Protein AF-A0ABD4L490-F1 (afdb_monomer)

Organism: NCBI:txid77098

Mean predicted aligned error: 10.08 Å

Structure (mmCIF, N/CA/C/O backbone):
data_AF-A0ABD4L490-F1
#
_entry.id   AF-A0ABD4L490-F1
#
loop_
_atom_site.group_PDB
_atom_site.id
_atom_site.type_symbol
_atom_site.label_atom_id
_atom_site.label_alt_id
_atom_site.label_comp_id
_atom_site.label_asym_id
_atom_site.label_entity_id
_atom_site.label_seq_id
_atom_site.pdbx_PDB_ins_code
_atom_site.Cartn_x
_atom_site.Cartn_y
_atom_site.Cartn_z
_atom_site.occupancy
_atom_site.B_iso_or_equiv
_atom_site.auth_seq_id
_atom_site.auth_comp_id
_atom_site.auth_asym_id
_atom_site.auth_atom_id
_atom_site.pdbx_PDB_model_num
ATOM 1 N N . MET A 1 1 ? -3.419 -14.027 -17.898 1.00 67.56 1 MET A N 1
ATOM 2 C CA . MET A 1 1 ? -4.592 -13.715 -17.055 1.00 67.56 1 MET A CA 1
ATOM 3 C C . MET A 1 1 ? -4.799 -12.219 -17.088 1.00 67.56 1 MET A C 1
ATOM 5 O O . MET A 1 1 ? -3.826 -11.501 -16.887 1.00 67.56 1 MET A O 1
ATOM 9 N N . THR A 1 2 ? -6.013 -11.773 -17.389 1.00 82.81 2 THR A N 1
ATOM 10 C CA . THR A 1 2 ? -6.328 -10.346 -17.516 1.00 82.81 2 THR A CA 1
ATOM 11 C C . THR A 1 2 ? -7.061 -9.902 -16.261 1.00 82.81 2 THR A C 1
ATOM 13 O O . THR A 1 2 ? -8.016 -10.552 -15.841 1.00 82.81 2 THR A O 1
ATOM 16 N N . TYR A 1 3 ? -6.612 -8.808 -15.656 1.00 85.75 3 TYR A N 1
ATOM 17 C CA . TYR A 1 3 ? -7.205 -8.270 -14.436 1.00 85.75 3 TYR A CA 1
ATOM 18 C C . TYR A 1 3 ? -7.864 -6.930 -14.720 1.00 85.75 3 TYR A C 1
ATOM 20 O O . TYR A 1 3 ? -7.356 -6.134 -15.509 1.00 85.75 3 TYR A O 1
ATOM 28 N N . ARG A 1 4 ? -8.981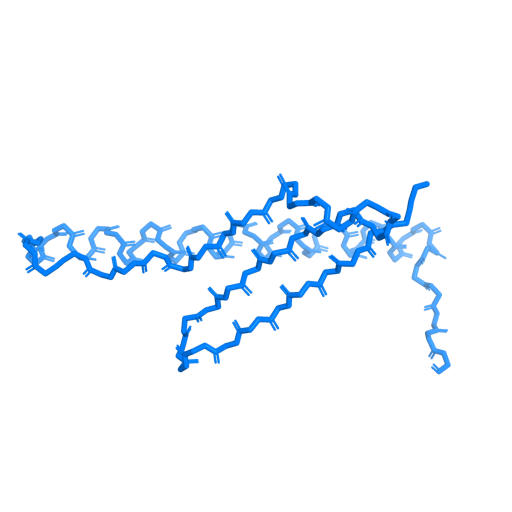 -6.677 -14.040 1.00 85.81 4 ARG A N 1
ATOM 29 C CA . ARG A 1 4 ? -9.611 -5.363 -13.983 1.00 85.81 4 ARG A CA 1
ATOM 30 C C . ARG A 1 4 ? -9.381 -4.777 -12.599 1.00 85.81 4 ARG A C 1
ATOM 32 O O . ARG A 1 4 ? -9.781 -5.374 -11.601 1.00 85.81 4 ARG A O 1
ATOM 39 N N . ILE A 1 5 ? -8.739 -3.616 -12.557 1.00 89.06 5 ILE A N 1
ATOM 40 C CA . ILE A 1 5 ? -8.520 -2.861 -11.325 1.00 89.06 5 ILE A CA 1
ATOM 41 C C . ILE A 1 5 ? -9.586 -1.771 -11.274 1.00 89.06 5 ILE A C 1
ATOM 43 O O . ILE A 1 5 ? -9.617 -0.891 -12.132 1.00 89.06 5 ILE A O 1
ATOM 47 N N . ASN A 1 6 ? -10.472 -1.847 -10.287 1.00 85.50 6 ASN A N 1
ATOM 48 C CA . ASN A 1 6 ? -11.430 -0.793 -9.992 1.00 85.50 6 ASN A CA 1
ATOM 49 C C . ASN A 1 6 ? -10.905 -0.010 -8.786 1.00 85.50 6 ASN A C 1
ATOM 51 O O . ASN A 1 6 ? -10.746 -0.567 -7.699 1.00 85.50 6 ASN A O 1
ATOM 55 N N . THR A 1 7 ? -10.639 1.276 -8.975 1.00 87.56 7 THR A N 1
ATOM 56 C CA . THR A 1 7 ? -10.296 2.197 -7.891 1.00 87.56 7 THR A CA 1
ATOM 57 C C . THR A 1 7 ? -11.414 3.213 -7.721 1.00 87.56 7 THR A C 1
ATOM 59 O O . THR A 1 7 ? -12.025 3.661 -8.691 1.00 87.56 7 THR A O 1
ATOM 62 N N . GLY A 1 8 ? -11.716 3.554 -6.474 1.00 85.56 8 GLY A N 1
ATOM 63 C CA . GLY A 1 8 ? -12.732 4.545 -6.144 1.00 85.56 8 GLY A CA 1
ATOM 64 C C . GLY A 1 8 ? -12.275 5.416 -4.989 1.00 85.56 8 GLY A C 1
ATOM 65 O O . GLY A 1 8 ? -11.703 4.916 -4.023 1.00 85.56 8 GLY A O 1
ATOM 66 N N . LEU A 1 9 ? -12.550 6.714 -5.074 1.00 79.19 9 LEU A N 1
ATOM 67 C CA . LEU A 1 9 ? -12.341 7.663 -3.984 1.00 79.19 9 LEU A CA 1
ATOM 68 C C . LEU A 1 9 ? -13.711 8.036 -3.407 1.00 79.19 9 LEU A C 1
ATOM 70 O O . LEU A 1 9 ? -14.511 8.685 -4.081 1.00 79.19 9 LEU A O 1
ATOM 74 N N . ARG A 1 10 ? -14.006 7.622 -2.168 1.00 73.88 10 ARG A N 1
ATOM 75 C CA . ARG A 1 10 ? -15.151 8.150 -1.405 1.00 73.88 10 ARG A CA 1
ATOM 76 C C . ARG A 1 10 ? -14.635 9.222 -0.451 1.00 73.88 10 ARG A C 1
ATOM 78 O O . ARG A 1 10 ? -14.256 8.928 0.680 1.00 73.88 10 ARG A O 1
ATOM 85 N N . GLY A 1 11 ? -14.586 10.465 -0.926 1.00 77.81 11 GLY A N 1
ATOM 86 C CA . GLY A 1 11 ? -13.910 11.548 -0.207 1.00 77.81 11 GLY A CA 1
ATOM 87 C C . GLY A 1 11 ? -12.398 11.309 -0.168 1.00 77.81 11 GLY A C 1
ATOM 88 O O . GLY A 1 11 ? -11.801 11.038 -1.205 1.00 77.81 11 GLY A O 1
ATOM 89 N N . ALA A 1 12 ? -11.793 11.367 1.022 1.00 71.38 12 ALA A N 1
ATOM 90 C CA . ALA A 1 12 ? -10.363 11.100 1.222 1.00 71.38 12 ALA A CA 1
ATOM 91 C C . ALA A 1 12 ? -10.009 9.601 1.313 1.00 71.38 12 ALA A C 1
ATOM 93 O O . ALA A 1 12 ? -8.831 9.256 1.361 1.00 71.38 12 ALA A O 1
ATOM 94 N N . ASN A 1 13 ? -11.008 8.713 1.338 1.00 79.75 13 ASN A N 1
ATOM 95 C CA . ASN A 1 13 ? -10.809 7.294 1.614 1.00 79.75 13 ASN A CA 1
ATOM 96 C C . ASN A 1 13 ? -10.770 6.490 0.304 1.00 79.75 13 ASN A C 1
ATOM 98 O O . ASN A 1 13 ? -11.820 6.309 -0.332 1.00 79.75 13 ASN A O 1
ATOM 102 N N . PRO A 1 14 ? -9.587 6.009 -0.126 1.00 85.12 14 PRO A N 1
ATOM 103 C CA . PRO A 1 14 ? -9.478 5.156 -1.296 1.00 85.12 14 PRO A CA 1
ATOM 104 C C . PRO A 1 14 ? -10.074 3.768 -1.056 1.00 85.12 14 PRO A C 1
ATOM 106 O O . PRO A 1 14 ? -10.034 3.202 0.034 1.00 85.12 14 PRO A O 1
ATOM 109 N N . THR A 1 15 ? -10.598 3.206 -2.132 1.00 87.81 15 THR A N 1
ATOM 110 C CA . THR A 1 15 ? -11.048 1.822 -2.234 1.00 87.81 15 THR A CA 1
ATOM 111 C C . THR A 1 15 ? -10.399 1.207 -3.463 1.00 87.81 15 THR A C 1
ATOM 113 O O . THR A 1 15 ? -10.241 1.873 -4.493 1.00 87.81 15 THR A O 1
ATOM 116 N N . LEU A 1 16 ? -9.984 -0.048 -3.346 1.00 89.38 16 LEU A N 1
ATOM 117 C CA . LEU A 1 16 ? -9.313 -0.781 -4.407 1.00 89.38 16 LEU A CA 1
ATOM 118 C C . LEU A 1 16 ? -9.905 -2.180 -4.506 1.00 89.38 16 LEU A C 1
ATOM 120 O O . LEU A 1 16 ? -9.973 -2.920 -3.528 1.00 89.38 16 LEU A O 1
ATOM 124 N N . GLN A 1 17 ? -10.314 -2.547 -5.711 1.00 91.19 17 GLN A N 1
ATOM 125 C CA . GLN A 1 17 ? -10.835 -3.864 -6.018 1.00 91.19 17 GLN A CA 1
ATOM 126 C C . GLN A 1 17 ? -10.116 -4.422 -7.244 1.00 91.19 17 GLN A C 1
ATOM 128 O O . GLN A 1 17 ? -9.999 -3.755 -8.270 1.00 91.19 17 GLN A O 1
ATOM 133 N N . ILE A 1 18 ? -9.649 -5.662 -7.143 1.00 89.19 18 ILE A N 1
ATOM 134 C CA . ILE A 1 18 ? -9.053 -6.403 -8.253 1.00 89.19 18 ILE A CA 1
ATOM 135 C C . ILE 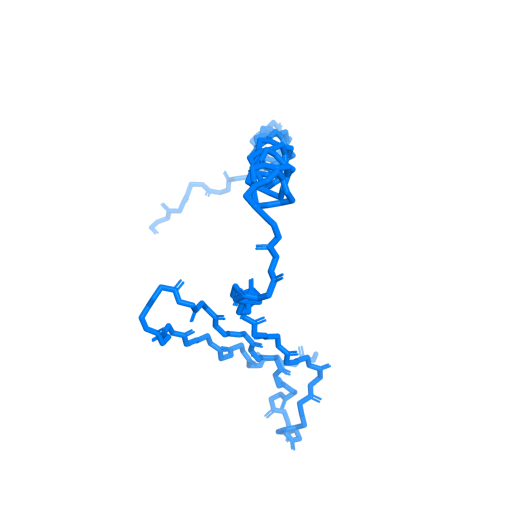A 1 18 ? -9.989 -7.550 -8.589 1.00 89.19 18 ILE A C 1
ATOM 13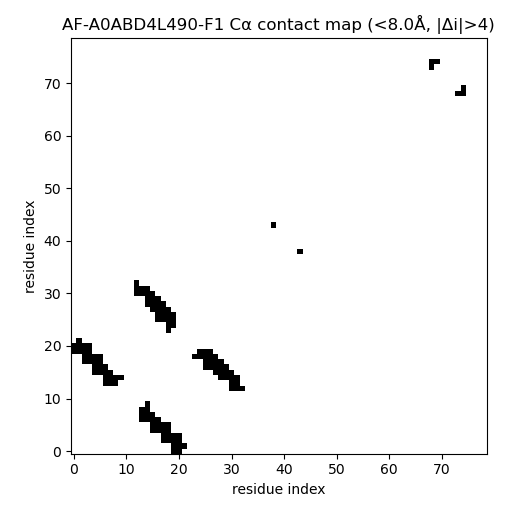7 O O . ILE A 1 18 ? -10.207 -8.447 -7.770 1.00 89.19 18 ILE A O 1
ATOM 141 N N . CYS A 1 19 ? -10.513 -7.523 -9.808 1.00 90.19 19 CYS A N 1
ATOM 142 C CA . CYS A 1 19 ? -11.368 -8.568 -10.341 1.00 90.19 19 CYS A CA 1
ATOM 143 C C . CYS A 1 19 ? -10.644 -9.336 -11.449 1.00 90.19 19 CYS A C 1
ATOM 145 O O . CYS A 1 19 ? -9.905 -8.758 -12.252 1.00 90.19 19 CYS A O 1
ATOM 147 N N . ASP A 1 20 ? -10.886 -10.640 -11.519 1.00 90.00 20 ASP A N 1
ATOM 148 C CA . ASP A 1 20 ? -10.561 -11.428 -12.702 1.00 90.00 20 ASP A CA 1
ATOM 149 C C . ASP A 1 20 ? -11.444 -10.975 -13.874 1.00 90.00 20 ASP A C 1
ATOM 151 O O . ASP A 1 20 ? -12.669 -10.930 -13.754 1.00 90.00 20 ASP A O 1
ATOM 155 N N . ALA A 1 21 ? -10.841 -10.605 -15.006 1.00 81.44 21 ALA A N 1
ATOM 156 C CA . ALA A 1 21 ? -11.585 -10.005 -16.115 1.00 81.44 21 ALA A CA 1
ATOM 157 C C . ALA A 1 21 ? -12.464 -11.015 -16.872 1.00 81.44 21 ALA A C 1
ATOM 159 O O . ALA A 1 21 ? -13.441 -10.614 -17.497 1.00 81.44 21 ALA A O 1
ATOM 160 N N . SER A 1 22 ? -12.128 -12.308 -16.816 1.00 83.75 22 SER A N 1
ATOM 161 C CA . SER A 1 22 ? -12.877 -13.382 -17.479 1.00 83.75 22 SER A CA 1
ATOM 162 C C . SER A 1 22 ? -14.100 -13.840 -16.690 1.00 83.75 22 SER A C 1
ATOM 164 O O . SER A 1 22 ? -15.159 -14.056 -17.267 1.00 83.75 22 SER A O 1
ATOM 166 N N . SER A 1 23 ? -13.957 -14.007 -15.377 1.00 85.69 23 SER A N 1
ATOM 167 C CA . SER A 1 23 ? -15.009 -14.538 -14.501 1.00 85.69 23 SER A CA 1
ATOM 168 C C . SER A 1 23 ? -15.770 -13.458 -13.734 1.00 85.69 23 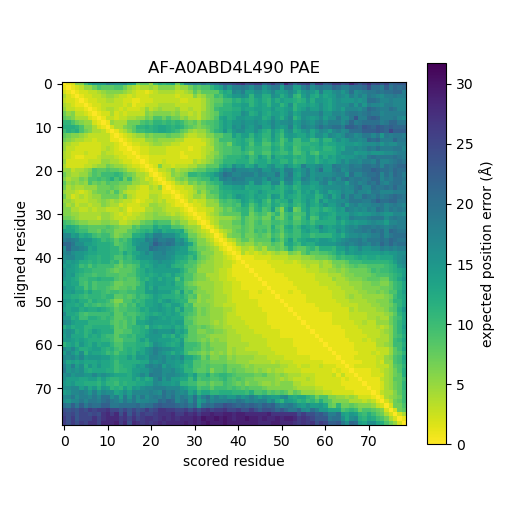SER A C 1
ATOM 170 O O . SER A 1 23 ? -16.819 -13.741 -13.161 1.00 85.69 23 SER A O 1
ATOM 172 N N . GLY A 1 24 ? -15.236 -12.235 -13.665 1.00 78.38 24 GLY A N 1
ATOM 173 C CA . GLY A 1 24 ? -15.756 -11.171 -12.805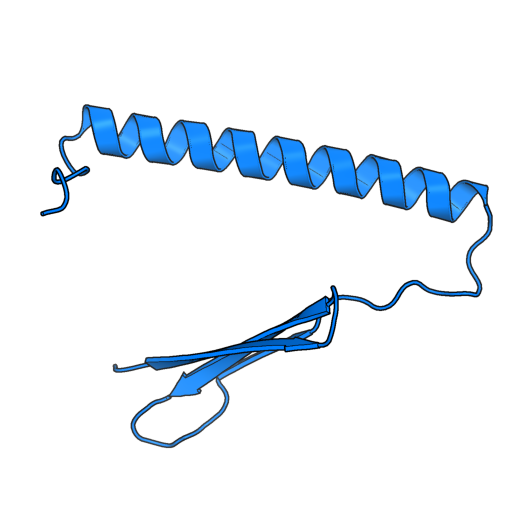 1.00 78.38 24 GLY A CA 1
ATOM 174 C C . GLY A 1 24 ? -15.532 -11.419 -11.309 1.00 78.38 24 GLY A C 1
ATOM 175 O O . GLY A 1 24 ? -15.995 -10.626 -10.491 1.00 78.38 24 GLY A O 1
ATOM 176 N N . SER A 1 25 ? -14.830 -12.495 -10.931 1.00 86.62 25 SER A N 1
ATOM 177 C CA . SER A 1 25 ? -14.594 -12.836 -9.527 1.00 86.62 25 SER A CA 1
ATOM 178 C C . SER A 1 25 ? -13.677 -11.817 -8.847 1.00 86.62 25 SER A C 1
ATOM 180 O O . SER A 1 25 ? -12.658 -11.398 -9.402 1.00 86.62 25 SER A O 1
ATOM 182 N N . VAL A 1 26 ? -14.039 -11.410 -7.628 1.00 85.88 26 VAL A N 1
ATOM 183 C CA . VAL A 1 26 ? -13.232 -10.488 -6.819 1.00 85.88 26 VAL A CA 1
ATOM 184 C C . VAL A 1 26 ? -12.090 -11.270 -6.185 1.00 85.88 26 VAL A C 1
ATOM 186 O O . VAL A 1 26 ? -12.319 -12.190 -5.404 1.00 85.88 26 VAL A O 1
ATOM 189 N N . ARG A 1 27 ? -10.853 -10.891 -6.506 1.00 87.19 27 ARG A N 1
ATOM 190 C CA . ARG A 1 27 ? -9.645 -11.481 -5.913 1.00 87.19 27 ARG A CA 1
ATOM 191 C C . ARG A 1 27 ? -9.139 -10.692 -4.720 1.00 87.19 27 ARG A C 1
ATOM 193 O O . ARG A 1 27 ? -8.597 -11.274 -3.789 1.00 87.19 27 ARG A O 1
ATOM 200 N N . LEU A 1 28 ? -9.291 -9.374 -4.771 1.00 86.12 28 LEU A N 1
ATOM 201 C CA . LEU A 1 28 ? -8.888 -8.486 -3.695 1.00 86.12 28 LEU A CA 1
ATOM 202 C C . LEU A 1 28 ? -9.889 -7.345 -3.595 1.00 86.12 28 LEU A C 1
ATOM 204 O O . LEU A 1 28 ? -10.263 -6.756 -4.607 1.00 86.12 28 LEU A O 1
ATOM 208 N N . ALA A 1 29 ? -10.307 -7.052 -2.373 1.00 88.94 29 ALA A N 1
ATOM 209 C CA . ALA A 1 29 ? -11.070 -5.869 -2.027 1.00 88.94 29 ALA A CA 1
ATOM 210 C C . ALA A 1 29 ? -10.398 -5.246 -0.807 1.00 88.94 29 ALA A C 1
ATOM 212 O O . ALA A 1 29 ? -10.201 -5.911 0.209 1.00 88.94 29 ALA A O 1
ATOM 213 N N . TRP A 1 30 ? -10.001 -3.990 -0.942 1.00 88.06 30 TRP A N 1
ATOM 214 C CA . TRP A 1 30 ? -9.366 -3.211 0.102 1.00 88.06 30 TRP A CA 1
ATOM 215 C C . TRP A 1 30 ? -10.082 -1.872 0.234 1.00 88.06 30 TRP A C 1
ATOM 217 O O . TRP A 1 30 ? -10.385 -1.208 -0.761 1.00 88.06 30 TRP A O 1
ATOM 227 N N . GLU A 1 31 ? -10.334 -1.476 1.475 1.00 84.69 31 GLU A N 1
ATOM 228 C CA . GLU A 1 31 ? -10.924 -0.191 1.822 1.00 84.69 31 GLU A CA 1
ATOM 229 C C . GLU A 1 31 ? -10.008 0.524 2.810 1.00 84.69 31 GLU A C 1
ATOM 231 O O . GLU A 1 31 ? -9.424 -0.102 3.698 1.00 84.69 31 GLU A O 1
ATOM 236 N N . TYR A 1 32 ? -9.889 1.842 2.656 1.00 80.31 32 TYR A N 1
ATOM 237 C CA . TYR A 1 32 ? -9.117 2.662 3.576 1.00 80.31 32 TYR A CA 1
ATOM 238 C C . TYR A 1 32 ? -9.660 2.535 5.015 1.00 80.31 32 TYR A C 1
ATOM 240 O O . TYR A 1 32 ? -10.871 2.694 5.219 1.00 80.31 32 TYR A O 1
ATOM 248 N N . PRO A 1 33 ? -8.794 2.273 6.015 1.00 79.12 33 PRO A N 1
ATOM 249 C CA . PRO A 1 33 ? -9.213 2.124 7.404 1.00 79.12 33 PRO A CA 1
ATOM 250 C C . PRO A 1 33 ? -9.950 3.365 7.912 1.00 79.12 33 PRO A C 1
ATOM 252 O O . PRO A 1 33 ? -9.495 4.492 7.728 1.00 79.12 33 PRO A O 1
ATOM 255 N N . ARG A 1 34 ? -11.093 3.165 8.573 1.00 76.69 34 ARG A N 1
ATOM 256 C CA . ARG A 1 34 ? -11.800 4.260 9.252 1.00 76.69 34 ARG A CA 1
ATOM 257 C C . ARG A 1 34 ? -11.060 4.606 10.542 1.00 76.69 34 ARG A C 1
ATOM 259 O O . ARG A 1 34 ? -10.578 3.703 11.220 1.00 76.69 34 ARG A O 1
ATOM 266 N N . GLU A 1 35 ? -10.983 5.893 10.873 1.00 73.19 35 GLU A N 1
ATOM 267 C CA . GLU A 1 35 ? -10.474 6.318 12.179 1.00 73.19 35 GLU A CA 1
ATOM 268 C C . GLU A 1 35 ? -11.375 5.758 13.282 1.00 73.19 35 GLU A C 1
ATOM 270 O O . GLU A 1 35 ? -12.597 5.932 13.247 1.00 73.19 35 GLU A O 1
ATOM 275 N N . ASP A 1 36 ? -10.774 5.065 14.248 1.00 78.12 36 ASP A N 1
ATOM 276 C CA . ASP A 1 36 ? -11.501 4.563 15.405 1.00 78.12 36 ASP A CA 1
ATOM 277 C C . ASP A 1 36 ? -11.746 5.715 16.388 1.00 78.12 36 ASP A C 1
ATOM 279 O O . ASP A 1 36 ? -10.829 6.301 16.975 1.00 78.12 36 ASP A O 1
ATOM 283 N N . THR A 1 37 ? -13.021 6.063 16.555 1.00 75.88 37 THR A N 1
ATOM 284 C CA . THR A 1 37 ? -13.449 7.155 17.429 1.00 75.88 37 THR A CA 1
ATOM 285 C C . THR A 1 37 ? -13.209 6.859 18.909 1.00 75.88 37 THR A C 1
ATOM 287 O O . THR A 1 37 ? -13.194 7.803 19.695 1.00 75.88 37 THR A O 1
ATOM 290 N N . GLY A 1 38 ? -13.003 5.592 19.291 1.00 82.38 38 GLY A N 1
ATOM 291 C CA . GLY A 1 38 ? -12.779 5.157 20.673 1.00 82.38 38 GLY A CA 1
ATOM 292 C C . GLY A 1 38 ? -11.338 5.283 21.176 1.00 82.38 38 GLY A C 1
ATOM 293 O O . GLY A 1 38 ? -11.093 5.029 22.352 1.00 82.38 38 GLY A O 1
ATOM 294 N N . LEU A 1 39 ? -10.391 5.671 20.318 1.00 82.62 39 LEU A N 1
ATOM 295 C CA . LEU A 1 39 ? -8.978 5.780 20.689 1.00 82.62 39 LEU A CA 1
ATOM 296 C C . LEU A 1 39 ? -8.698 6.978 21.602 1.00 82.62 39 LEU A C 1
ATOM 298 O O . LEU A 1 39 ? -9.217 8.077 21.371 1.00 82.62 39 LEU A O 1
ATOM 302 N N . SER A 1 40 ? -7.809 6.769 22.579 1.00 88.25 40 SER A N 1
ATOM 303 C CA . SER A 1 40 ? -7.215 7.838 23.387 1.00 88.25 40 SER A CA 1
ATOM 304 C C . SER A 1 40 ? -6.445 8.829 22.504 1.00 88.25 40 SER A C 1
ATOM 306 O O . SER A 1 40 ? -6.019 8.498 21.395 1.00 88.25 40 SER A O 1
ATOM 308 N N . THR A 1 41 ? -6.231 10.053 22.989 1.00 87.88 41 THR A N 1
ATOM 309 C CA . THR A 1 41 ? -5.412 11.058 22.292 1.00 87.88 41 THR A CA 1
ATOM 310 C C . THR A 1 41 ? -3.985 10.566 22.059 1.00 87.88 41 THR A C 1
ATOM 312 O O . THR A 1 41 ? -3.466 10.726 20.959 1.00 87.88 41 THR A O 1
ATOM 315 N N . GLU A 1 42 ? -3.395 9.891 23.047 1.00 90.31 42 GLU A N 1
ATOM 316 C CA . GLU A 1 42 ? -2.049 9.311 22.951 1.00 90.31 42 GLU A CA 1
ATOM 317 C C . GLU A 1 42 ? -1.972 8.222 21.868 1.00 90.31 42 GLU A C 1
ATOM 319 O O . GLU A 1 42 ? -1.061 8.220 21.042 1.00 90.31 42 GLU A O 1
ATOM 324 N N . ASP A 1 43 ? -2.979 7.345 21.794 1.00 88.94 43 ASP A N 1
ATOM 325 C CA . ASP A 1 43 ? -3.041 6.301 20.766 1.00 88.94 43 ASP A CA 1
ATOM 326 C C . ASP A 1 43 ? -3.188 6.892 19.359 1.00 88.94 43 ASP A C 1
ATOM 328 O O . ASP A 1 43 ? -2.606 6.384 18.398 1.00 88.94 43 ASP A O 1
ATOM 332 N N . ARG A 1 44 ? -3.947 7.987 19.218 1.00 86.81 44 ARG A N 1
ATOM 333 C CA . ARG A 1 44 ? -4.084 8.699 17.939 1.00 86.81 44 ARG A CA 1
ATOM 334 C C . ARG A 1 44 ? -2.766 9.322 17.498 1.00 86.81 44 ARG A C 1
ATOM 336 O O . ARG A 1 44 ? -2.414 9.203 16.327 1.00 86.81 44 ARG A O 1
ATOM 343 N N . GLU A 1 45 ? -2.035 9.948 18.414 1.00 89.88 45 GLU A N 1
ATOM 344 C CA . GLU A 1 45 ? -0.712 10.514 18.133 1.00 89.88 45 GLU A CA 1
ATOM 345 C C . GLU A 1 45 ? 0.294 9.421 17.757 1.00 89.88 45 GLU A C 1
ATOM 347 O O . GLU A 1 45 ? 1.007 9.553 16.760 1.00 89.88 45 GLU A O 1
ATOM 352 N N . LEU A 1 46 ? 0.289 8.294 18.473 1.00 90.38 46 LEU A N 1
ATOM 353 C CA . LEU A 1 46 ? 1.138 7.146 18.163 1.00 90.38 46 LEU A CA 1
ATOM 354 C C . LEU A 1 46 ? 0.824 6.560 16.777 1.00 90.38 46 LEU A C 1
ATOM 356 O O . LEU A 1 46 ? 1.737 6.235 16.015 1.00 90.38 46 LEU A O 1
ATOM 360 N N . LEU A 1 47 ? -0.457 6.430 16.424 1.00 86.94 47 LEU A N 1
ATOM 361 C CA . LEU A 1 47 ? -0.870 5.976 15.094 1.00 86.94 47 LEU A CA 1
ATOM 362 C C . LEU A 1 47 ? -0.486 6.974 14.000 1.00 86.94 47 LEU A C 1
ATOM 364 O O . LEU A 1 47 ? -0.056 6.545 12.928 1.00 86.94 47 LEU A O 1
ATOM 368 N N . ALA A 1 48 ? -0.605 8.278 14.256 1.00 87.38 48 ALA A N 1
ATOM 369 C CA . ALA A 1 48 ? -0.171 9.312 13.322 1.00 87.38 48 ALA A CA 1
ATOM 370 C C . ALA A 1 48 ? 1.343 9.238 13.073 1.00 87.38 48 ALA A C 1
ATOM 372 O O . ALA A 1 48 ? 1.769 9.236 11.920 1.00 87.38 48 ALA A O 1
ATOM 373 N N . MET A 1 49 ? 2.144 9.069 14.130 1.00 91.56 49 MET A N 1
ATOM 374 C CA . MET A 1 49 ? 3.594 8.890 14.023 1.00 91.56 49 MET A CA 1
ATOM 375 C C . MET A 1 49 ? 3.948 7.647 13.198 1.00 91.56 49 MET A C 1
ATOM 377 O O . MET A 1 49 ? 4.702 7.737 12.233 1.00 91.56 49 MET A O 1
ATOM 381 N N . ARG A 1 50 ? 3.338 6.494 13.506 1.00 89.31 50 ARG A N 1
ATOM 382 C CA . ARG A 1 50 ? 3.556 5.245 12.750 1.00 89.31 50 ARG A CA 1
ATOM 383 C C . ARG A 1 50 ? 3.143 5.363 11.288 1.00 89.31 50 ARG A C 1
ATOM 385 O O . ARG A 1 50 ? 3.767 4.765 10.413 1.00 89.31 50 ARG A O 1
ATOM 392 N N . ARG A 1 51 ? 2.070 6.106 11.013 1.00 86.94 51 ARG A N 1
ATOM 393 C CA . ARG A 1 51 ? 1.622 6.375 9.648 1.00 86.94 51 ARG A CA 1
ATOM 394 C C . ARG A 1 51 ? 2.672 7.178 8.885 1.00 86.94 51 ARG A C 1
ATOM 396 O O . ARG A 1 51 ? 2.978 6.810 7.755 1.00 86.94 51 ARG A O 1
ATOM 403 N N . GLU A 1 52 ? 3.223 8.223 9.491 1.00 90.31 52 GLU A N 1
ATOM 404 C CA . GLU A 1 52 ? 4.277 9.038 8.881 1.00 90.31 52 GLU A CA 1
ATOM 405 C C . GLU A 1 52 ? 5.537 8.203 8.600 1.00 90.31 52 GLU A C 1
ATOM 407 O O . GLU A 1 52 ? 6.073 8.224 7.493 1.00 90.31 52 GLU A O 1
ATOM 412 N N . GLU A 1 53 ? 5.953 7.361 9.550 1.00 92.75 53 GLU A N 1
ATOM 413 C CA . GLU A 1 53 ? 7.069 6.423 9.364 1.00 92.75 53 GLU A CA 1
ATOM 414 C C . GLU A 1 53 ? 6.836 5.469 8.184 1.00 92.75 53 GLU A C 1
ATOM 416 O O . GLU A 1 53 ? 7.720 5.282 7.343 1.00 92.75 53 GLU A O 1
ATOM 421 N N . ALA A 1 54 ? 5.636 4.892 8.081 1.00 88.25 54 ALA A N 1
ATOM 422 C CA . ALA A 1 54 ? 5.276 4.001 6.981 1.00 88.25 54 ALA A CA 1
ATOM 423 C C . ALA A 1 54 ? 5.277 4.723 5.622 1.00 88.25 54 ALA A C 1
ATOM 425 O O . ALA A 1 54 ? 5.702 4.144 4.618 1.00 88.25 54 ALA A O 1
ATOM 426 N N . ILE A 1 55 ? 4.836 5.985 5.582 1.00 88.31 55 ILE A N 1
ATOM 427 C CA . ILE A 1 55 ? 4.871 6.828 4.380 1.00 88.31 55 ILE A CA 1
ATOM 428 C C . ILE A 1 55 ? 6.319 7.093 3.959 1.00 88.31 55 ILE A C 1
ATOM 430 O O . ILE A 1 55 ? 6.668 6.894 2.793 1.00 88.31 55 ILE A O 1
ATOM 434 N N . HIS A 1 56 ? 7.184 7.490 4.892 1.00 93.00 56 HIS A N 1
ATOM 435 C CA . HIS A 1 56 ? 8.597 7.724 4.602 1.00 93.00 56 HIS A CA 1
ATOM 436 C C . HIS A 1 56 ? 9.310 6.467 4.101 1.00 93.00 56 HIS A C 1
ATOM 438 O O . HIS A 1 56 ? 10.085 6.537 3.144 1.00 93.00 56 HIS A O 1
ATOM 444 N N . GLU A 1 57 ? 9.037 5.311 4.704 1.00 93.00 57 GLU A N 1
ATOM 445 C CA . GLU A 1 57 ? 9.604 4.035 4.266 1.00 93.00 57 GLU A CA 1
ATOM 446 C C . GLU A 1 57 ? 9.118 3.649 2.861 1.00 93.00 57 GLU A C 1
ATOM 448 O O . GLU A 1 57 ? 9.912 3.210 2.025 1.00 93.00 57 GLU A O 1
ATOM 453 N N . LEU A 1 58 ? 7.835 3.871 2.556 1.00 92.31 58 LEU A N 1
ATOM 454 C CA . LEU A 1 58 ? 7.298 3.668 1.211 1.00 92.31 58 LEU A CA 1
ATOM 455 C C . LEU A 1 58 ? 8.022 4.548 0.186 1.00 92.31 58 LEU A C 1
ATOM 457 O O . LEU A 1 58 ? 8.474 4.039 -0.840 1.00 92.31 58 LEU A O 1
ATOM 461 N N . PHE A 1 59 ? 8.173 5.845 0.463 1.00 89.75 59 PHE A N 1
ATOM 462 C CA . PHE A 1 59 ? 8.882 6.759 -0.435 1.00 89.75 59 PHE A CA 1
ATOM 463 C C . PHE A 1 59 ? 10.343 6.367 -0.623 1.00 89.75 59 PHE A C 1
ATOM 465 O O . PHE A 1 59 ? 10.835 6.399 -1.749 1.00 89.75 59 PHE A O 1
ATOM 472 N N . ARG A 1 60 ? 11.026 5.934 0.440 1.00 94.31 60 ARG A N 1
ATOM 473 C CA . ARG A 1 60 ? 12.399 5.426 0.353 1.00 94.31 60 ARG A CA 1
ATOM 474 C C . ARG A 1 60 ? 12.487 4.231 -0.594 1.00 94.31 60 ARG A C 1
ATOM 476 O O . ARG A 1 60 ? 13.358 4.204 -1.459 1.00 94.31 60 ARG A O 1
ATOM 483 N N . ARG A 1 61 ? 11.576 3.262 -0.472 1.00 93.50 61 ARG A N 1
ATOM 484 C CA . ARG A 1 61 ? 11.539 2.081 -1.352 1.00 93.50 61 ARG A CA 1
ATOM 485 C C . ARG A 1 61 ? 11.227 2.445 -2.795 1.00 93.50 61 ARG A C 1
ATOM 487 O O . ARG A 1 61 ? 11.889 1.941 -3.693 1.00 93.50 61 ARG A O 1
ATOM 494 N N . LEU A 1 62 ? 10.254 3.327 -3.017 1.00 91.50 62 LEU A N 1
ATOM 495 C CA . LEU A 1 62 ? 9.913 3.808 -4.355 1.00 91.50 62 LEU A CA 1
ATOM 496 C C . LEU A 1 62 ? 11.078 4.565 -4.989 1.00 91.50 62 LEU A C 1
ATOM 498 O O . LEU A 1 62 ? 11.373 4.342 -6.159 1.00 91.50 62 LEU A O 1
ATOM 502 N N . PHE A 1 63 ? 11.772 5.408 -4.224 1.00 93.00 63 PHE A N 1
ATOM 503 C CA . PHE A 1 63 ? 12.967 6.100 -4.693 1.00 93.00 63 PHE A CA 1
ATOM 504 C C . PHE A 1 63 ? 14.038 5.101 -5.134 1.00 93.00 63 PHE A C 1
ATOM 506 O O . PHE A 1 63 ? 14.523 5.201 -6.255 1.00 93.00 63 PHE A O 1
ATOM 513 N N . LEU A 1 64 ? 14.357 4.103 -4.303 1.00 94.06 64 LEU A N 1
ATOM 514 C CA . LEU A 1 64 ? 15.347 3.074 -4.639 1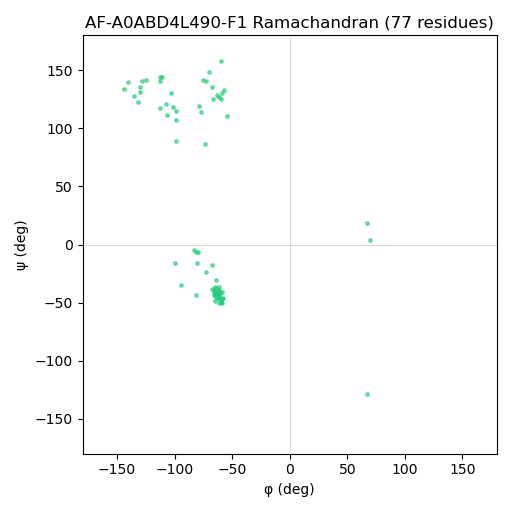.00 94.06 64 LEU A CA 1
ATOM 515 C C . LEU A 1 64 ? 14.942 2.252 -5.869 1.00 94.06 64 LEU A C 1
ATOM 517 O O . LEU A 1 64 ? 15.761 2.048 -6.758 1.00 94.06 64 LEU A O 1
ATOM 521 N N . LEU A 1 65 ? 13.676 1.833 -5.954 1.00 90.19 65 LEU A N 1
ATOM 522 C CA . LEU A 1 65 ? 13.158 1.082 -7.099 1.00 90.19 65 LEU A CA 1
ATOM 523 C C . LEU A 1 65 ? 13.242 1.898 -8.393 1.00 90.19 65 LEU A C 1
ATOM 525 O O . LEU A 1 65 ? 13.682 1.395 -9.422 1.00 90.19 65 LEU A O 1
ATOM 529 N N . THR A 1 66 ? 12.833 3.166 -8.345 1.00 88.31 66 THR A N 1
ATOM 530 C CA . THR A 1 66 ? 12.873 4.055 -9.514 1.00 88.31 66 THR A CA 1
ATOM 531 C C . THR A 1 66 ? 14.305 4.378 -9.933 1.00 88.31 66 THR A C 1
ATOM 533 O O . THR A 1 66 ? 14.592 4.385 -11.128 1.00 88.31 66 THR A O 1
ATOM 536 N N . THR A 1 67 ? 15.234 4.565 -8.986 1.00 89.88 67 THR A N 1
ATOM 537 C CA . THR A 1 67 ? 16.662 4.712 -9.322 1.00 89.88 67 THR A CA 1
ATOM 538 C C . THR A 1 67 ? 17.241 3.435 -9.913 1.00 89.88 67 THR A C 1
ATOM 540 O O . THR A 1 67 ? 17.997 3.505 -10.876 1.00 89.88 67 THR A O 1
ATOM 543 N N . GLU A 1 68 ? 16.882 2.268 -9.387 1.00 90.94 68 GLU A N 1
ATOM 544 C CA . GLU A 1 68 ? 17.307 0.985 -9.945 1.00 90.94 68 GLU A CA 1
ATOM 545 C C . GLU A 1 68 ? 16.815 0.815 -11.391 1.00 90.94 68 GLU A C 1
ATOM 547 O O . GLU A 1 68 ? 17.610 0.494 -12.274 1.00 90.94 68 GLU A O 1
ATOM 552 N N . GLN A 1 69 ? 15.537 1.097 -11.654 1.00 87.62 69 GLN A N 1
ATOM 553 C CA . GLN A 1 69 ? 14.957 1.061 -13.001 1.00 87.62 69 GLN A CA 1
ATOM 554 C C . GLN A 1 69 ? 15.628 2.062 -13.948 1.00 87.62 69 GLN A C 1
ATOM 556 O O . GLN A 1 69 ? 15.878 1.739 -15.110 1.00 87.62 69 GLN A O 1
ATOM 561 N N . TYR A 1 70 ? 15.967 3.258 -13.453 1.00 88.69 70 TYR A N 1
ATOM 562 C CA . T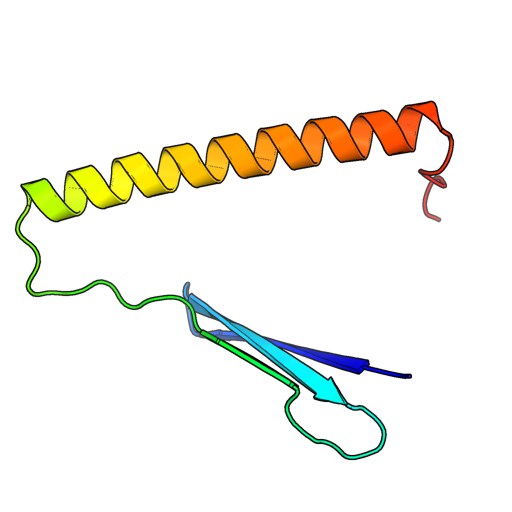YR A 1 70 ? 16.710 4.261 -14.218 1.00 88.69 70 TYR A CA 1
ATOM 563 C C . TYR A 1 70 ? 18.087 3.741 -14.626 1.00 88.69 70 TYR A C 1
ATOM 565 O O . TYR A 1 70 ? 18.445 3.771 -15.801 1.00 88.69 70 TYR A O 1
ATOM 573 N N . LEU A 1 71 ? 18.847 3.211 -13.665 1.00 90.06 71 LEU A N 1
ATOM 574 C CA . LEU A 1 71 ? 20.198 2.701 -13.901 1.00 90.06 71 LEU A CA 1
ATOM 575 C C . LEU A 1 71 ? 20.214 1.494 -14.845 1.00 90.06 71 LEU A C 1
ATOM 577 O O . LEU A 1 71 ? 21.180 1.311 -15.583 1.00 90.06 71 LEU A O 1
ATOM 581 N N . LYS A 1 72 ? 19.150 0.687 -14.848 1.00 91.19 72 LYS A N 1
ATOM 582 C CA . LYS A 1 72 ? 18.980 -0.435 -15.781 1.00 91.19 72 LYS A CA 1
ATOM 583 C C . LYS A 1 72 ? 18.490 -0.015 -17.171 1.00 91.19 72 LYS A C 1
ATOM 585 O O . LYS A 1 72 ? 18.417 -0.865 -18.054 1.00 91.19 72 LYS A O 1
ATOM 590 N N . GLY A 1 73 ? 18.150 1.260 -17.380 1.00 85.56 73 GLY A N 1
ATOM 591 C CA . GLY A 1 73 ? 17.546 1.735 -18.629 1.00 85.56 73 GLY A CA 1
ATOM 592 C C . GLY A 1 73 ? 16.133 1.187 -18.870 1.00 85.56 73 GLY A C 1
ATOM 593 O O . GLY A 1 73 ? 15.653 1.197 -19.998 1.00 85.56 73 GLY A O 1
ATOM 594 N N . GLU A 1 74 ? 15.470 0.689 -17.821 1.00 85.00 74 GLU A N 1
ATOM 595 C CA . GLU A 1 74 ? 14.098 0.161 -17.867 1.00 85.00 74 GLU A CA 1
ATOM 596 C C . GLU A 1 74 ? 13.051 1.284 -17.814 1.00 85.00 74 GLU A C 1
ATOM 598 O O . GLU A 1 74 ? 11.887 1.078 -18.164 1.00 85.00 74 GLU A O 1
ATOM 603 N N . LEU A 1 75 ? 13.463 2.493 -17.416 1.00 71.38 75 LEU A N 1
ATOM 604 C CA . LEU A 1 75 ? 12.687 3.710 -17.621 1.00 71.38 75 LEU A CA 1
ATOM 605 C C . LEU A 1 75 ? 12.755 4.099 -19.103 1.00 71.38 75 LEU A C 1
ATOM 607 O O . LEU A 1 75 ? 13.596 4.892 -19.515 1.00 71.38 75 LEU A O 1
ATOM 611 N N . SER A 1 76 ? 11.859 3.531 -19.911 1.00 64.44 76 SER A N 1
ATOM 612 C CA . SER A 1 76 ? 11.557 4.102 -21.224 1.00 64.44 76 SER A CA 1
ATOM 613 C C . SER A 1 76 ? 11.043 5.522 -21.008 1.00 64.44 76 SER A C 1
ATOM 615 O O . SER A 1 76 ? 10.068 5.710 -20.277 1.00 64.44 76 SER A O 1
ATOM 617 N N . GLU A 1 77 ? 11.667 6.511 -21.650 1.00 57.97 77 GLU A N 1
ATOM 618 C CA . GLU A 1 77 ? 11.074 7.840 -21.786 1.00 57.97 77 GLU A CA 1
ATOM 619 C C . GLU A 1 77 ? 9.689 7.655 -22.419 1.00 57.97 77 GLU A C 1
ATOM 621 O O . GLU A 1 77 ? 9.560 7.185 -23.553 1.00 57.97 77 GLU A O 1
ATOM 626 N N . GLY A 1 78 ? 8.640 7.894 -21.635 1.00 52.69 78 GLY A N 1
ATOM 627 C CA . GLY A 1 78 ? 7.271 7.836 -22.126 1.00 52.69 78 GLY A CA 1
ATOM 628 C C . GLY A 1 78 ? 7.068 8.903 -23.198 1.00 52.69 78 GLY A C 1
ATOM 629 O O . GLY A 1 78 ? 7.409 10.064 -22.974 1.00 52.69 78 GLY A O 1
ATOM 630 N N . HIS A 1 79 ? 6.540 8.481 -24.351 1.00 36.38 79 HIS A N 1
ATOM 631 C CA . HIS A 1 79 ? 5.837 9.347 -25.302 1.00 36.38 79 HIS A CA 1
ATOM 632 C C . HIS A 1 79 ? 4.557 9.917 -24.683 1.00 36.38 79 HIS A C 1
ATOM 634 O O . HIS A 1 79 ? 3.910 9.181 -23.900 1.00 36.38 79 HIS A O 1
#

pLDDT: mean 84.41, std 9.51, range [36.38, 94.31]

Foldseek 3Di:
DDWDWDWDDPDPKIWIWIADPPPRHTPDTDIRDDDDPPDDPVVVVVVVVVVVVVVVVVVVVVVVVVVVCVVVVVPDPDD

Solvent-accessible surface area (backbone atoms only — not comparable to full-atom values): 4795 Å² total; per-residue (Å²): 138,60,73,41,78,51,73,48,69,65,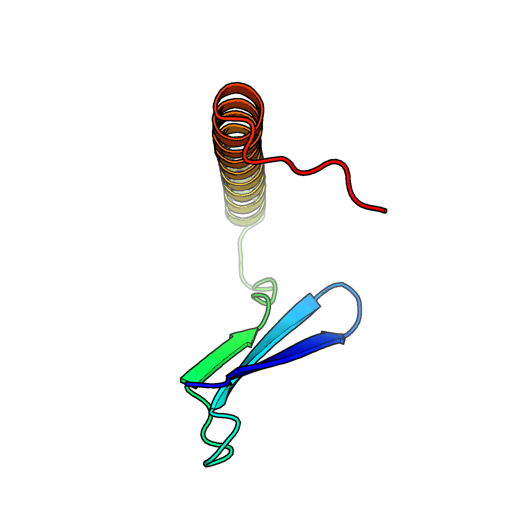78,93,40,50,34,43,35,37,24,37,60,88,78,64,46,77,77,43,79,48,67,56,82,76,85,68,85,85,59,52,72,67,56,50,51,53,50,52,52,53,49,52,52,53,51,53,53,50,51,52,51,50,50,53,52,53,51,51,34,50,77,70,62,68,59,66,82,78,128

Secondary structure (DSSP, 8-state):
--EEEEEEEETTEEEEEEEETTT--EEEEEEPPPP-TT--HHHHHHHHHHHH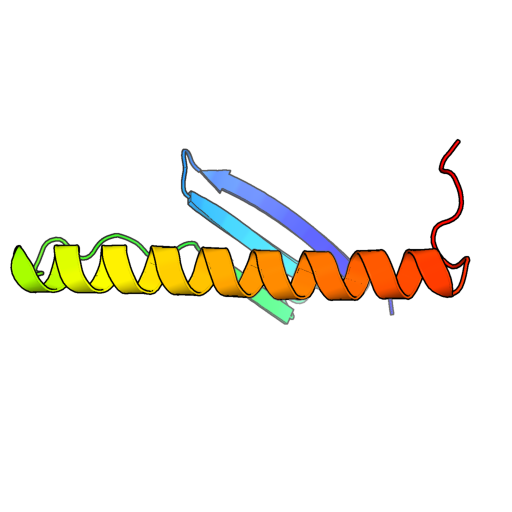HHHHHHHHHHHHHHHHHHHTT------

Sequence (79 aa):
MTYRINTGLRGANPTLQICDASSGSVRLAWEYPREDTGLSTEDRELLAMRREEAIHELFRRLFLLTTEQYLKGELSEGH

Nearest PDB structures (foldseek):
  6o8w-assembly1_P  TM=6.521E-01  e=4.855E-01  Enterococcus faecalis
  7vw3-assembly1_A  TM=3.627E-01  e=4.299E-01  Staphylococcus aureus
  3p4i-assembly1_B  TM=4.188E-01  e=6.990E-01  Mycobacterium avium
  6xa1-assembly1_j  TM=4.267E-01  e=2.217E+00  Homo sapiens
  4hsl-assembly1_A-2  TM=4.764E-01  e=4.325E+00  Cupriavidus metallidurans CH34

Radius of gyration: 18.05 Å; Cα contacts (8 Å, |Δi|>4): 65; chains: 1; bounding box: 36×26×49 Å